Protein AF-A0A2D8GJC0-F1 (afdb_monomer_lite)

Structure (mmCIF, N/CA/C/O backbone):
data_AF-A0A2D8GJC0-F1
#
_entry.id   AF-A0A2D8GJC0-F1
#
loop_
_atom_site.group_PDB
_atom_site.id
_atom_site.type_symbol
_atom_site.label_atom_id
_atom_site.label_alt_id
_atom_site.label_comp_id
_atom_site.label_asym_id
_atom_site.label_entity_id
_atom_site.label_seq_id
_atom_site.pdbx_PDB_ins_code
_atom_site.Cartn_x
_atom_site.Cartn_y
_atom_site.Cartn_z
_atom_site.occupancy
_atom_site.B_iso_or_equiv
_atom_site.auth_seq_id
_atom_site.auth_comp_id
_atom_site.auth_asym_id
_atom_site.auth_atom_id
_atom_site.pdbx_PDB_model_num
ATOM 1 N N . MET A 1 1 ? -4.972 2.793 -33.171 1.00 40.06 1 MET A N 1
ATOM 2 C CA . MET A 1 1 ? -5.356 3.344 -31.845 1.00 40.06 1 MET A CA 1
ATOM 3 C C . MET A 1 1 ? -4.106 3.790 -31.090 1.00 40.06 1 MET A C 1
ATOM 5 O O . MET A 1 1 ? -3.224 2.966 -30.880 1.00 40.06 1 MET A O 1
ATOM 9 N N . LYS A 1 2 ? -3.991 5.066 -30.688 1.00 40.25 2 LYS A N 1
ATOM 10 C CA . LYS A 1 2 ? -2.897 5.517 -29.802 1.00 40.25 2 LYS A CA 1
ATOM 11 C C . LYS A 1 2 ? -3.059 4.835 -28.435 1.00 40.25 2 LYS A C 1
ATOM 13 O O . LYS A 1 2 ? -4.136 4.920 -27.847 1.00 40.25 2 LYS A O 1
ATOM 18 N N . LYS A 1 3 ? -2.021 4.155 -27.929 1.00 44.84 3 LYS A N 1
ATOM 19 C CA . LYS A 1 3 ? -2.016 3.604 -26.560 1.00 44.84 3 LYS A CA 1
ATOM 20 C C . LYS A 1 3 ? -2.229 4.764 -25.582 1.00 44.84 3 LYS A C 1
ATOM 22 O O . LYS A 1 3 ? -1.393 5.658 -25.491 1.00 44.84 3 LYS A O 1
ATOM 27 N N . LYS A 1 4 ? -3.370 4.781 -24.890 1.00 43.91 4 LYS A N 1
ATOM 28 C CA . LYS A 1 4 ? -3.703 5.808 -23.897 1.00 43.91 4 LYS A CA 1
ATOM 29 C C . LYS A 1 4 ? -2.938 5.483 -22.613 1.00 43.91 4 LYS A C 1
ATOM 31 O O . LYS A 1 4 ? -3.395 4.697 -21.788 1.00 43.91 4 LYS A O 1
ATOM 36 N N . TYR A 1 5 ? -1.723 6.010 -22.501 1.00 49.75 5 TYR A N 1
ATOM 37 C CA . TYR A 1 5 ? -0.925 5.885 -21.285 1.00 49.75 5 TYR A CA 1
ATOM 38 C C . TYR A 1 5 ? -1.593 6.676 -20.162 1.00 49.75 5 TYR A C 1
ATOM 40 O O . TYR A 1 5 ? -2.089 7.778 -20.388 1.00 49.75 5 TYR A O 1
ATOM 48 N N . TYR A 1 6 ? -1.601 6.128 -18.946 1.00 55.25 6 TYR A N 1
ATOM 49 C CA . TYR A 1 6 ? -2.138 6.863 -17.793 1.00 55.25 6 TYR A CA 1
ATOM 50 C C . TYR A 1 6 ? -1.208 8.009 -17.365 1.00 55.25 6 TYR A C 1
ATOM 52 O O . TYR A 1 6 ? -1.597 8.844 -16.553 1.00 55.25 6 TYR A O 1
ATOM 60 N N . ARG A 1 7 ? 0.024 8.032 -17.890 1.00 60.84 7 ARG A N 1
ATOM 61 C CA . ARG A 1 7 ? 1.057 9.008 -17.567 1.00 60.84 7 ARG A CA 1
ATOM 62 C C . ARG A 1 7 ? 1.860 9.379 -18.808 1.00 60.84 7 ARG A C 1
ATOM 64 O O . ARG A 1 7 ? 2.345 8.496 -19.515 1.00 60.84 7 ARG A O 1
ATOM 71 N N . THR A 1 8 ? 1.982 10.680 -19.050 1.00 52.03 8 THR A N 1
ATOM 72 C CA . THR A 1 8 ? 2.734 11.277 -20.165 1.00 52.03 8 THR A CA 1
ATOM 73 C C . THR A 1 8 ? 4.155 11.689 -19.769 1.00 52.03 8 THR A C 1
ATOM 75 O O . THR A 1 8 ? 5.052 11.486 -20.576 1.00 52.03 8 THR A O 1
ATOM 78 N N . ASN A 1 9 ? 4.385 12.150 -18.527 1.00 55.62 9 ASN A N 1
ATOM 79 C CA . ASN A 1 9 ? 5.709 12.541 -18.009 1.00 55.62 9 ASN A CA 1
ATOM 80 C C . ASN A 1 9 ? 6.071 11.782 -16.719 1.00 55.62 9 ASN A C 1
ATOM 82 O O . ASN A 1 9 ? 5.264 11.708 -15.790 1.00 55.62 9 ASN A O 1
ATOM 86 N N . ASN A 1 10 ? 7.291 11.239 -16.640 1.00 63.00 10 ASN A N 1
ATOM 87 C CA . ASN A 1 10 ? 7.802 10.459 -15.501 1.00 63.00 10 ASN A CA 1
ATOM 88 C C . ASN A 1 10 ? 8.470 11.337 -14.431 1.00 63.00 10 ASN A C 1
ATOM 90 O O . ASN A 1 10 ? 9.599 11.078 -14.033 1.00 63.00 10 ASN A O 1
ATOM 94 N N . ASP A 1 11 ? 7.768 12.364 -13.955 1.00 74.81 11 ASP A N 1
ATOM 95 C CA . ASP A 1 11 ? 8.269 13.192 -12.856 1.00 74.81 11 ASP A CA 1
ATOM 96 C C . ASP A 1 11 ? 7.907 12.563 -11.498 1.00 74.81 11 ASP A C 1
ATOM 98 O O . ASP A 1 11 ? 6.738 12.539 -11.100 1.00 74.81 11 ASP A O 1
ATOM 102 N N . PHE A 1 12 ? 8.894 11.942 -10.851 1.00 84.19 12 PHE A N 1
ATOM 103 C CA . PHE A 1 12 ? 8.774 11.306 -9.536 1.00 84.19 12 PHE A CA 1
ATOM 104 C C . PHE A 1 12 ? 9.414 12.137 -8.415 1.00 84.19 12 PHE A C 1
ATOM 106 O O . PHE A 1 12 ? 9.527 11.639 -7.299 1.00 84.19 12 PHE A O 1
ATOM 113 N N . GLU A 1 13 ? 9.812 13.387 -8.672 1.00 80.44 13 GLU A N 1
ATOM 114 C CA . GLU A 1 13 ? 10.638 14.177 -7.745 1.00 80.44 13 GLU A CA 1
ATOM 115 C C . GLU A 1 13 ? 10.008 14.377 -6.358 1.00 80.44 13 GLU A C 1
ATOM 117 O O . GLU A 1 13 ? 10.714 14.509 -5.360 1.00 80.44 13 GLU A O 1
ATOM 122 N N . ASN A 1 14 ? 8.676 14.357 -6.278 1.00 82.94 14 ASN A N 1
ATOM 123 C CA . ASN A 1 14 ? 7.926 14.537 -5.031 1.00 82.94 14 ASN A CA 1
ATOM 124 C C . ASN A 1 14 ? 7.599 13.224 -4.296 1.00 82.94 14 ASN A C 1
ATOM 126 O O . ASN A 1 14 ? 6.934 13.242 -3.255 1.00 82.94 14 ASN A O 1
ATOM 130 N N . TYR A 1 15 ? 8.029 12.083 -4.840 1.00 89.31 15 TYR A N 1
ATOM 131 C CA . TYR A 1 15 ? 7.715 10.747 -4.344 1.00 89.31 15 TYR A CA 1
ATOM 132 C C . TYR A 1 15 ? 9.002 10.016 -3.970 1.00 89.31 15 TYR A C 1
ATOM 134 O O . TYR A 1 15 ? 9.426 9.107 -4.675 1.00 89.31 15 TYR A O 1
ATOM 142 N N . TRP A 1 16 ? 9.613 10.384 -2.840 1.00 89.19 16 TRP A N 1
ATOM 143 C CA . TRP A 1 16 ? 10.882 9.804 -2.364 1.00 89.19 16 TRP A CA 1
ATOM 144 C C . TRP A 1 16 ? 10.888 8.265 -2.270 1.00 89.19 16 TRP A C 1
ATOM 146 O O . TRP A 1 16 ? 11.943 7.635 -2.344 1.00 89.19 16 TRP A O 1
ATOM 156 N N . TRP A 1 17 ? 9.715 7.637 -2.138 1.00 92.75 17 TRP A N 1
ATOM 157 C CA . TRP A 1 17 ? 9.557 6.179 -2.150 1.00 92.75 17 TRP A CA 1
ATOM 158 C C . TRP A 1 17 ? 9.660 5.562 -3.553 1.00 92.75 17 TRP A C 1
ATOM 160 O O . TRP A 1 17 ? 9.493 4.356 -3.705 1.00 92.75 17 TRP A O 1
ATOM 170 N N . ILE A 1 18 ? 9.888 6.367 -4.587 1.00 92.44 18 ILE A N 1
ATOM 171 C CA . ILE A 1 18 ? 10.177 5.930 -5.948 1.00 92.44 18 ILE A CA 1
ATOM 172 C C . ILE A 1 18 ? 11.592 6.395 -6.268 1.00 92.44 18 ILE A C 1
ATOM 174 O O . ILE A 1 18 ? 11.823 7.566 -6.550 1.00 92.44 18 ILE A O 1
ATOM 178 N N . ASN A 1 19 ? 12.553 5.481 -6.191 1.00 90.12 19 ASN A N 1
ATOM 179 C CA . ASN A 1 19 ? 13.972 5.822 -6.274 1.00 90.12 19 ASN A CA 1
ATOM 180 C C . ASN A 1 19 ? 14.787 4.707 -6.951 1.00 90.12 19 ASN A C 1
ATOM 182 O O . ASN A 1 19 ? 14.247 3.685 -7.371 1.00 90.12 19 ASN A O 1
ATOM 186 N N . SER A 1 20 ? 16.088 4.921 -7.135 1.00 89.00 20 SER A N 1
ATOM 187 C CA . SER A 1 20 ? 16.983 3.983 -7.825 1.00 89.00 20 SER A CA 1
ATOM 188 C C . SER A 1 20 ? 17.596 2.909 -6.919 1.00 89.00 20 SER A C 1
ATOM 190 O O . SER A 1 20 ? 18.406 2.119 -7.401 1.00 89.00 20 SER A O 1
ATOM 192 N N . SER A 1 21 ? 17.227 2.851 -5.639 1.00 85.56 21 SER A N 1
ATOM 193 C CA . SER A 1 21 ? 17.823 1.927 -4.673 1.00 85.56 21 SER A CA 1
ATOM 194 C C . SER A 1 21 ? 17.468 0.467 -4.960 1.00 85.56 21 SER A C 1
ATOM 196 O O . SER A 1 21 ? 16.425 0.143 -5.546 1.00 85.56 21 SER A O 1
ATOM 198 N N . LEU A 1 22 ? 18.347 -0.431 -4.509 1.00 82.69 22 LEU A N 1
ATOM 199 C CA . 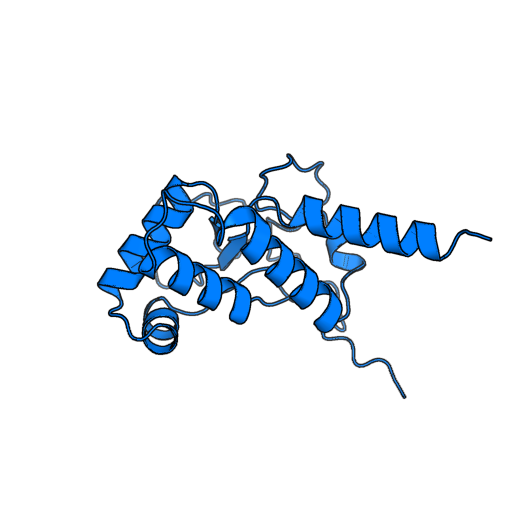LEU A 1 22 ? 18.033 -1.850 -4.391 1.00 82.69 22 LEU A CA 1
ATOM 200 C C . LEU A 1 22 ? 17.022 -2.029 -3.259 1.00 82.69 22 LEU A C 1
ATOM 202 O O . LEU A 1 22 ? 17.232 -1.556 -2.146 1.00 82.69 22 LEU A O 1
ATOM 206 N N . MET A 1 23 ? 15.912 -2.691 -3.571 1.00 82.81 23 MET A N 1
ATOM 207 C CA . MET A 1 23 ? 14.786 -2.809 -2.653 1.00 82.81 23 MET A CA 1
ATOM 208 C C . MET A 1 23 ? 14.795 -4.161 -1.957 1.00 82.81 23 MET A C 1
ATOM 210 O O . MET A 1 23 ? 14.847 -5.202 -2.616 1.00 82.81 23 MET A O 1
ATOM 214 N N . GLU A 1 24 ? 14.646 -4.143 -0.636 1.00 86.44 24 GLU A N 1
ATOM 215 C CA . GLU A 1 24 ? 14.290 -5.336 0.126 1.00 86.44 24 GLU A CA 1
ATOM 216 C C . GLU A 1 24 ? 12.927 -5.888 -0.319 1.00 86.44 24 GLU A C 1
ATOM 218 O O . GLU A 1 24 ? 12.052 -5.162 -0.802 1.00 86.44 24 GLU A O 1
ATOM 223 N N . ILE A 1 25 ? 12.724 -7.189 -0.113 1.00 84.69 25 ILE A N 1
ATOM 224 C CA . ILE A 1 25 ? 11.524 -7.923 -0.544 1.00 84.69 25 ILE A CA 1
ATOM 225 C C . ILE A 1 25 ? 10.229 -7.325 0.025 1.00 84.69 25 ILE A C 1
ATOM 227 O O . ILE A 1 25 ? 9.211 -7.295 -0.664 1.00 84.69 25 ILE A O 1
ATOM 231 N N . SER A 1 26 ? 10.251 -6.854 1.270 1.00 88.75 26 SER A N 1
ATOM 232 C CA . SER A 1 26 ? 9.105 -6.257 1.966 1.00 88.75 26 SER A CA 1
ATOM 233 C C . SER A 1 26 ? 9.026 -4.736 1.814 1.00 88.75 26 SER A C 1
ATOM 235 O O . SER A 1 26 ? 8.092 -4.130 2.337 1.00 88.75 26 SER A O 1
ATOM 237 N N . SER A 1 27 ? 9.956 -4.105 1.087 1.00 90.88 27 SER A N 1
ATOM 238 C CA . SER A 1 27 ? 10.026 -2.645 0.995 1.00 90.88 27 SER A CA 1
ATOM 239 C C . SER A 1 27 ? 8.727 -2.041 0.434 1.00 90.88 27 SER A C 1
ATOM 241 O O . SER A 1 27 ? 8.175 -2.565 -0.542 1.00 90.88 27 SER A O 1
ATOM 243 N N . PRO A 1 28 ? 8.214 -0.940 1.016 1.00 91.88 28 PRO A N 1
ATOM 244 C CA . PRO A 1 28 ? 7.103 -0.179 0.443 1.00 91.88 28 PRO A CA 1
ATOM 245 C C . PRO A 1 28 ? 7.525 0.678 -0.760 1.00 91.88 28 PRO A C 1
ATOM 247 O O . PRO A 1 28 ? 6.669 1.244 -1.441 1.00 91.88 28 PRO A O 1
ATOM 250 N N . GLU A 1 29 ? 8.829 0.816 -0.993 1.00 94.25 29 GLU A N 1
ATOM 251 C CA . GLU A 1 29 ? 9.398 1.647 -2.046 1.00 94.25 29 GLU A CA 1
ATOM 252 C C . GLU A 1 29 ? 9.406 0.912 -3.395 1.00 94.25 29 GLU A C 1
ATOM 254 O O . GLU A 1 29 ? 9.444 -0.318 -3.467 1.00 94.25 29 GLU A O 1
ATOM 259 N N . ILE A 1 30 ? 9.371 1.675 -4.486 1.00 94.62 30 ILE A N 1
ATOM 260 C CA . ILE A 1 30 ? 9.357 1.180 -5.863 1.00 94.62 30 ILE A CA 1
ATOM 261 C C . ILE A 1 30 ? 10.644 1.604 -6.557 1.00 94.62 30 ILE A C 1
ATOM 263 O O . ILE A 1 30 ? 11.010 2.778 -6.550 1.00 94.62 30 ILE A O 1
ATOM 267 N N . ASN A 1 31 ? 11.318 0.662 -7.213 1.00 94.19 31 ASN A N 1
ATOM 268 C CA . ASN A 1 31 ? 12.477 1.008 -8.016 1.00 94.19 31 ASN A CA 1
ATOM 269 C C . ASN A 1 31 ? 12.038 1.793 -9.267 1.00 94.19 31 ASN A C 1
ATOM 271 O O . ASN A 1 31 ? 11.104 1.401 -9.971 1.00 94.19 31 ASN A O 1
ATOM 275 N N . ILE A 1 32 ? 12.730 2.885 -9.587 1.00 92.25 32 ILE A N 1
ATOM 276 C CA . ILE A 1 32 ? 12.370 3.773 -10.699 1.00 92.25 32 ILE A CA 1
ATOM 277 C C . ILE A 1 32 ? 12.367 3.051 -12.057 1.00 92.25 32 ILE A C 1
ATOM 279 O O . ILE A 1 32 ? 11.517 3.326 -12.906 1.00 92.25 32 ILE A O 1
ATOM 283 N N . SER A 1 33 ? 13.253 2.068 -12.260 1.00 91.69 33 SER A N 1
ATOM 284 C CA . SER A 1 33 ? 13.282 1.259 -13.487 1.00 91.69 33 SER A CA 1
ATOM 285 C C . SER A 1 33 ? 12.021 0.397 -13.635 1.00 91.69 33 SER A C 1
ATOM 287 O O . SER A 1 33 ? 11.472 0.280 -14.733 1.00 91.69 33 SER A O 1
ATOM 289 N N . VAL A 1 34 ? 11.506 -0.131 -12.519 1.00 93.19 34 VAL A N 1
ATOM 290 C CA . VAL A 1 34 ? 10.243 -0.878 -12.453 1.00 93.19 34 VAL A CA 1
ATOM 291 C C . VAL A 1 34 ? 9.072 0.064 -12.711 1.00 93.19 34 VAL A C 1
ATOM 293 O O . VAL A 1 34 ? 8.240 -0.213 -13.578 1.00 93.19 34 VAL A O 1
ATOM 296 N N . ALA A 1 35 ? 9.035 1.213 -12.032 1.00 92.56 35 ALA A N 1
ATOM 297 C CA . ALA A 1 35 ? 7.979 2.209 -12.198 1.0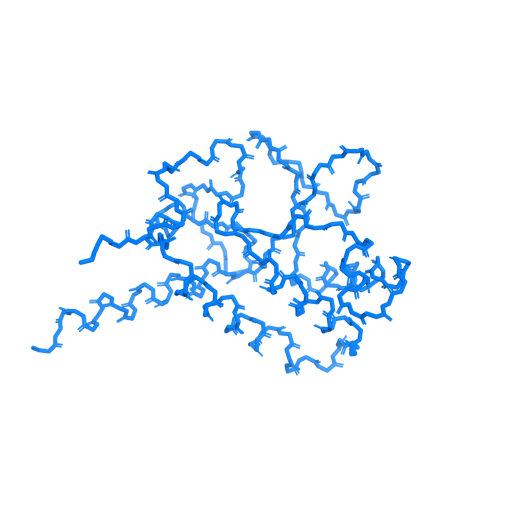0 92.56 35 ALA A CA 1
ATOM 298 C C . ALA A 1 35 ? 7.836 2.657 -13.665 1.00 92.56 35 ALA A C 1
ATOM 300 O O . ALA A 1 35 ? 6.729 2.704 -14.205 1.00 92.56 35 ALA A O 1
ATOM 301 N N . ASN A 1 36 ? 8.962 2.894 -14.343 1.00 90.88 36 ASN A N 1
ATOM 302 C CA . ASN A 1 36 ? 9.012 3.322 -15.742 1.00 90.88 36 ASN A CA 1
ATOM 303 C C . ASN A 1 36 ? 8.448 2.298 -16.743 1.00 90.88 36 ASN A C 1
ATOM 305 O O . ASN A 1 36 ? 8.010 2.699 -17.830 1.00 90.88 36 ASN A O 1
ATOM 309 N N . LYS A 1 37 ? 8.441 1.000 -16.402 1.00 90.94 37 LYS A N 1
ATOM 310 C CA . LYS A 1 37 ? 7.877 -0.074 -17.241 1.00 90.94 37 LYS A CA 1
ATOM 311 C C . LYS A 1 37 ? 6.352 -0.183 -17.112 1.00 90.94 37 LYS A C 1
ATOM 313 O O . LYS A 1 37 ? 5.676 -0.565 -18.068 1.00 90.94 37 LYS A O 1
ATOM 318 N N . PHE A 1 38 ? 5.774 0.231 -15.988 1.00 89.19 38 PHE A N 1
ATOM 319 C CA . PHE A 1 38 ? 4.327 0.216 -15.775 1.00 89.19 38 PHE A CA 1
ATOM 320 C C . PHE A 1 38 ? 3.679 1.528 -16.226 1.00 89.19 38 PHE A C 1
ATOM 322 O O . PHE A 1 38 ? 3.243 2.305 -15.395 1.00 89.19 38 PHE A O 1
ATOM 329 N N . ARG A 1 39 ? 3.565 1.779 -17.542 1.00 83.00 39 ARG A N 1
ATOM 330 C CA . ARG A 1 39 ? 2.901 2.991 -18.104 1.00 83.00 39 ARG A CA 1
ATOM 331 C C . ARG A 1 39 ? 1.409 2.832 -18.420 1.00 83.00 39 ARG A C 1
ATOM 333 O O . ARG A 1 39 ? 0.735 3.796 -18.782 1.00 83.00 39 ARG A O 1
ATOM 340 N N . SER A 1 40 ? 0.893 1.608 -18.320 1.00 84.88 40 SER A N 1
ATOM 341 C CA . SER A 1 40 ? -0.521 1.281 -18.543 1.00 84.88 40 SER A CA 1
ATOM 342 C C . SER A 1 40 ? -1.192 0.916 -17.222 1.00 84.88 40 SER A C 1
ATOM 344 O O . SER A 1 40 ? -0.605 0.202 -16.412 1.00 84.88 40 SER A O 1
ATOM 346 N N . TYR A 1 41 ? -2.420 1.400 -17.007 1.00 84.50 41 TYR A N 1
ATOM 347 C CA . TYR A 1 41 ? -3.105 1.230 -15.723 1.00 84.50 41 TYR A CA 1
ATOM 348 C C . TYR A 1 41 ? -3.543 -0.219 -15.490 1.00 84.50 41 TYR A C 1
ATOM 350 O O . TYR A 1 41 ? -3.366 -0.732 -14.393 1.00 84.50 41 TYR A O 1
ATOM 358 N N . GLY A 1 42 ? -4.043 -0.900 -16.529 1.00 90.62 42 GLY A N 1
ATOM 359 C CA . GLY A 1 42 ? -4.524 -2.284 -16.438 1.00 90.62 42 GLY A CA 1
ATOM 360 C C . GLY A 1 42 ? -3.493 -3.261 -15.852 1.00 90.62 42 GLY A C 1
ATOM 361 O O . GLY A 1 42 ? -3.784 -3.876 -14.828 1.00 90.62 42 GLY A O 1
ATOM 362 N N . PRO A 1 43 ? -2.275 -3.364 -16.422 1.00 92.19 43 PRO A N 1
ATOM 363 C CA . PRO A 1 43 ? -1.229 -4.237 -15.885 1.00 92.19 43 PRO A CA 1
ATOM 364 C C . PRO A 1 43 ? -0.836 -3.900 -14.444 1.00 92.19 43 PRO A C 1
ATOM 366 O O . PRO A 1 43 ? -0.756 -4.793 -13.608 1.00 92.19 43 PRO A O 1
ATOM 369 N N . LEU A 1 44 ? -0.664 -2.611 -14.124 1.00 94.31 44 LEU A N 1
ATOM 370 C CA . LEU A 1 44 ? -0.352 -2.184 -12.757 1.00 94.31 44 LEU A CA 1
ATOM 371 C C . LEU A 1 44 ? -1.452 -2.618 -11.782 1.00 94.31 44 LEU A C 1
ATOM 373 O O . LEU A 1 44 ? -1.181 -3.172 -10.719 1.00 94.31 44 LEU A O 1
ATOM 377 N N . LYS A 1 45 ? -2.708 -2.387 -12.164 1.00 95.50 45 LYS A N 1
ATOM 378 C CA . LYS A 1 45 ? -3.873 -2.736 -11.363 1.00 95.50 45 LYS A CA 1
ATOM 379 C C . LYS A 1 45 ? -3.984 -4.244 -11.143 1.00 95.50 45 LYS A C 1
ATOM 381 O O . LYS A 1 45 ? -4.298 -4.672 -10.035 1.00 95.50 45 LYS A O 1
ATOM 386 N N . ALA A 1 46 ? -3.684 -5.048 -12.162 1.00 96.06 46 ALA A N 1
ATOM 387 C CA . ALA A 1 46 ? -3.638 -6.501 -12.045 1.00 96.06 46 ALA A CA 1
ATOM 388 C C . ALA A 1 46 ? -2.589 -6.955 -11.014 1.00 96.06 46 ALA A C 1
ATOM 390 O O . ALA A 1 46 ? -2.901 -7.789 -10.162 1.00 96.06 46 ALA A O 1
ATOM 391 N N . SER A 1 47 ? -1.391 -6.360 -11.022 1.00 97.31 47 SER A N 1
ATOM 392 C CA . SER A 1 47 ? -0.344 -6.647 -10.031 1.00 97.31 47 SER A CA 1
ATOM 393 C C . SER A 1 47 ? -0.730 -6.211 -8.613 1.00 97.31 47 SER A C 1
ATOM 395 O O . SER A 1 47 ? -0.474 -6.944 -7.661 1.00 97.31 47 SER A O 1
ATOM 397 N N . VAL A 1 48 ? -1.403 -5.067 -8.453 1.00 98.00 48 VAL A N 1
ATOM 398 C CA . VAL A 1 48 ? -1.942 -4.617 -7.154 1.00 98.00 48 VAL A CA 1
ATOM 399 C C . VAL A 1 48 ? -2.998 -5.593 -6.625 1.00 98.00 48 VAL A C 1
ATOM 401 O O . VAL A 1 48 ? -2.990 -5.958 -5.451 1.00 98.00 48 VAL A O 1
ATOM 404 N N . TRP A 1 49 ? -3.884 -6.087 -7.490 1.00 98.06 49 TRP A N 1
ATOM 405 C CA . TRP A 1 49 ? -4.856 -7.109 -7.103 1.00 98.06 49 TRP A CA 1
ATOM 406 C C . TRP A 1 49 ? -4.209 -8.450 -6.763 1.00 98.06 49 TRP A C 1
ATOM 408 O O . TRP A 1 49 ? -4.658 -9.143 -5.848 1.00 98.06 49 TRP A O 1
ATOM 418 N N . PHE A 1 50 ? -3.153 -8.823 -7.485 1.00 97.44 50 PHE A N 1
ATOM 419 C CA . PHE A 1 50 ? -2.361 -9.999 -7.156 1.00 97.44 50 PHE A CA 1
ATOM 420 C C . PHE A 1 50 ? -1.710 -9.853 -5.776 1.00 97.44 50 PHE A C 1
ATOM 422 O O . PHE A 1 50 ? -1.843 -10.758 -4.954 1.00 97.44 50 PHE A O 1
ATOM 429 N N . TRP A 1 51 ? -1.120 -8.690 -5.478 1.00 97.56 51 TRP A N 1
ATOM 430 C CA . TRP A 1 51 ? -0.603 -8.360 -4.149 1.00 97.56 51 TRP A CA 1
ATOM 431 C C . TRP A 1 51 ? -1.668 -8.549 -3.063 1.00 97.56 51 TRP A C 1
ATOM 433 O O . TRP A 1 51 ? -1.422 -9.258 -2.091 1.00 97.56 51 TRP A O 1
ATOM 443 N N . PHE A 1 52 ? -2.876 -8.007 -3.253 1.00 98.31 52 PHE A N 1
ATOM 444 C CA . PHE A 1 52 ? -3.967 -8.129 -2.279 1.00 98.31 52 PHE A CA 1
ATOM 445 C C . PHE A 1 52 ? -4.326 -9.592 -1.990 1.00 98.31 52 PHE A C 1
ATOM 447 O O . PHE A 1 52 ? -4.407 -10.006 -0.831 1.00 98.31 52 PHE A O 1
ATOM 454 N N . ARG A 1 53 ? -4.493 -10.405 -3.038 1.00 97.00 53 ARG A N 1
ATOM 455 C CA . ARG A 1 53 ? -4.811 -11.832 -2.880 1.00 97.00 53 ARG A CA 1
ATOM 456 C C . ARG A 1 53 ? -3.713 -12.587 -2.136 1.00 97.00 53 ARG A C 1
ATOM 458 O O . ARG A 1 53 ? -4.025 -13.382 -1.257 1.00 97.00 53 ARG A O 1
ATOM 465 N N . GLN A 1 54 ? -2.451 -12.313 -2.458 1.00 95.19 54 GLN A N 1
ATOM 466 C CA . GLN A 1 54 ? -1.304 -13.013 -1.876 1.00 95.19 54 GLN A CA 1
ATOM 467 C C . GLN A 1 54 ? -0.997 -12.579 -0.440 1.00 95.19 54 GLN A C 1
ATOM 469 O O . GLN A 1 54 ? -0.661 -13.409 0.399 1.00 95.19 54 GLN A O 1
ATOM 474 N N . LYS A 1 55 ? -1.082 -11.278 -0.151 1.00 96.00 55 LYS A N 1
ATOM 475 C CA . LYS A 1 55 ? -0.608 -10.698 1.113 1.00 96.00 55 LYS A CA 1
ATOM 476 C C . LYS A 1 55 ? -1.716 -10.462 2.135 1.00 96.00 55 LYS A C 1
ATOM 478 O O . LYS A 1 55 ? -1.406 -10.307 3.312 1.00 96.00 55 LYS A O 1
ATOM 483 N N . VAL A 1 56 ? -2.985 -10.417 1.722 1.00 97.75 56 VAL A N 1
ATOM 484 C CA . VAL A 1 56 ? -4.097 -10.006 2.599 1.00 97.75 56 VAL A CA 1
ATOM 485 C C . VAL A 1 56 ? -5.183 -11.071 2.722 1.00 97.75 56 VAL A C 1
ATOM 487 O O . VAL A 1 56 ? -5.587 -11.395 3.838 1.00 97.75 56 VAL A O 1
ATOM 490 N N . VAL A 1 57 ? -5.680 -11.620 1.609 1.00 95.69 57 VAL A N 1
ATOM 491 C CA . VAL A 1 57 ? -6.889 -12.473 1.619 1.00 95.69 57 VAL A CA 1
ATOM 492 C C . VAL A 1 57 ? -6.717 -13.714 2.499 1.00 95.69 57 VAL A C 1
ATOM 494 O O . VAL A 1 57 ? -7.586 -13.993 3.329 1.00 95.69 57 VAL A O 1
ATOM 497 N N . SER A 1 58 ? -5.585 -14.406 2.371 1.00 89.38 58 SER A N 1
ATOM 498 C CA . SER A 1 58 ? -5.276 -15.651 3.089 1.00 89.38 58 SER A CA 1
ATOM 499 C C . SER A 1 58 ? -4.917 -15.459 4.567 1.00 89.38 58 SER A C 1
ATOM 501 O O . SER A 1 58 ? -4.839 -16.436 5.307 1.00 89.38 58 SER A O 1
ATOM 503 N N . ARG A 1 59 ? -4.717 -14.221 5.033 1.00 94.69 59 ARG A N 1
ATOM 504 C CA . ARG A 1 59 ? -4.291 -13.961 6.413 1.00 94.69 59 ARG A CA 1
ATOM 505 C C . ARG A 1 59 ? -5.431 -14.178 7.401 1.00 94.69 59 ARG A C 1
ATOM 507 O O . ARG A 1 59 ? -6.458 -13.502 7.329 1.00 94.69 59 ARG A O 1
ATOM 514 N N . THR A 1 60 ? -5.248 -15.100 8.338 1.00 95.38 60 THR A N 1
ATOM 515 C CA . THR A 1 60 ? -6.203 -15.380 9.424 1.00 95.38 60 THR A CA 1
ATOM 516 C C . THR A 1 60 ? -6.067 -14.402 10.588 1.00 95.38 60 THR A C 1
ATOM 518 O O . THR A 1 60 ? -7.020 -14.186 11.327 1.00 95.38 60 THR A O 1
ATOM 521 N N . ASP A 1 61 ? -4.918 -13.737 10.712 1.00 96.75 61 ASP A N 1
ATOM 522 C CA . ASP A 1 61 ? -4.639 -12.743 11.750 1.00 96.75 61 ASP A CA 1
ATOM 523 C C . ASP A 1 61 ? -5.184 -11.333 11.433 1.00 96.75 61 ASP A C 1
ATOM 525 O O . ASP A 1 61 ? -4.936 -10.383 12.183 1.00 96.75 61 ASP A O 1
ATOM 529 N N . LEU A 1 62 ? -5.925 -11.196 10.328 1.00 97.75 62 LEU A N 1
ATOM 530 C CA . LEU A 1 62 ? -6.633 -9.984 9.922 1.00 97.75 62 LEU A CA 1
ATOM 531 C C . LEU A 1 62 ? -8.144 -10.187 10.003 1.00 97.75 62 LEU A C 1
ATOM 533 O O . LEU A 1 62 ? -8.684 -11.146 9.447 1.00 97.75 62 LEU A O 1
ATOM 537 N N . ALA A 1 63 ? -8.845 -9.224 10.600 1.00 96.75 63 ALA A N 1
ATOM 538 C CA . ALA A 1 63 ? -10.300 -9.228 10.607 1.00 96.75 63 ALA A CA 1
ATOM 539 C C . ALA A 1 63 ? -10.865 -8.838 9.229 1.00 96.75 63 ALA A C 1
ATOM 541 O O . ALA A 1 63 ? -10.204 -8.170 8.429 1.00 96.75 63 ALA A O 1
ATOM 542 N N . ALA A 1 64 ? -12.137 -9.167 8.976 1.00 96.50 64 ALA A N 1
ATOM 543 C CA . ALA A 1 64 ? -12.834 -8.797 7.739 1.00 96.50 64 ALA A CA 1
ATOM 544 C C . ALA A 1 64 ? -12.756 -7.287 7.442 1.00 96.50 64 ALA A C 1
ATOM 546 O O . ALA A 1 64 ? -12.483 -6.884 6.315 1.00 96.50 64 ALA A O 1
ATOM 547 N N . ARG A 1 65 ? -12.893 -6.447 8.476 1.00 96.12 65 ARG A N 1
ATOM 548 C CA . ARG A 1 65 ? -12.710 -4.989 8.390 1.00 96.12 65 ARG A CA 1
ATOM 549 C C . ARG A 1 65 ? -11.341 -4.599 7.824 1.00 96.12 65 ARG A C 1
ATOM 551 O O . ARG A 1 65 ? -11.259 -3.694 6.996 1.00 96.12 65 ARG A O 1
ATOM 558 N N . ASP A 1 66 ? -10.277 -5.242 8.297 1.00 98.06 66 ASP A N 1
ATOM 559 C CA . ASP A 1 66 ? -8.905 -4.900 7.915 1.00 98.06 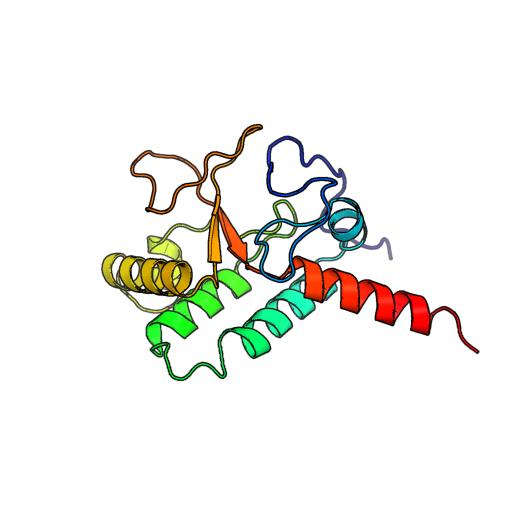66 ASP A CA 1
ATOM 560 C C . ASP A 1 66 ? -8.674 -5.276 6.443 1.00 98.06 66 ASP A C 1
ATOM 562 O O . ASP A 1 66 ? -8.143 -4.480 5.666 1.00 98.06 66 ASP A O 1
ATOM 566 N N . LYS A 1 67 ? -9.205 -6.436 6.031 1.00 98.38 67 LYS A N 1
ATOM 567 C CA . LYS A 1 67 ? -9.217 -6.889 4.633 1.00 98.38 67 LYS A CA 1
ATOM 568 C C . LYS A 1 67 ? -10.030 -5.961 3.724 1.00 98.38 67 LYS A C 1
ATOM 570 O O . LYS A 1 67 ? -9.561 -5.632 2.640 1.00 98.38 67 LYS A O 1
ATOM 575 N N . LEU A 1 68 ? -11.200 -5.487 4.161 1.00 97.94 68 LEU A N 1
ATOM 576 C CA . LEU A 1 68 ? -12.022 -4.526 3.408 1.00 97.94 68 LEU A CA 1
ATOM 577 C C . LEU A 1 68 ? -11.323 -3.172 3.233 1.00 97.94 68 LEU A C 1
ATOM 579 O O . LEU A 1 68 ? -11.371 -2.583 2.154 1.00 97.94 68 LEU A O 1
ATOM 583 N N . CYS A 1 69 ? -10.627 -2.682 4.262 1.00 97.94 69 CYS A N 1
ATOM 584 C CA . CYS A 1 69 ? -9.844 -1.452 4.140 1.00 97.94 69 CYS A CA 1
ATOM 585 C C . CYS A 1 69 ? -8.668 -1.634 3.170 1.00 97.94 69 CYS A C 1
ATOM 587 O O . CYS A 1 69 ? -8.440 -0.771 2.325 1.00 97.94 69 CYS A O 1
ATOM 589 N N . ALA A 1 70 ? -7.962 -2.767 3.228 1.00 98.25 70 ALA A N 1
ATOM 590 C CA . ALA A 1 70 ? -6.909 -3.092 2.266 1.00 98.25 70 ALA A CA 1
ATOM 591 C C . ALA A 1 70 ? -7.447 -3.231 0.829 1.00 98.25 70 ALA A C 1
ATOM 593 O O . ALA A 1 70 ? -6.810 -2.749 -0.108 1.00 98.25 70 ALA A O 1
ATOM 594 N N . TRP A 1 71 ? -8.636 -3.821 0.656 1.00 98.38 71 TRP A N 1
ATOM 595 C CA . TRP A 1 71 ? -9.346 -3.869 -0.624 1.00 98.38 71 TRP A CA 1
ATOM 596 C C . TRP A 1 71 ? -9.602 -2.458 -1.158 1.00 98.38 71 TRP A C 1
ATOM 598 O O . TRP A 1 71 ? -9.246 -2.176 -2.297 1.00 98.38 71 TRP A O 1
ATOM 608 N N . ALA A 1 72 ? -10.120 -1.544 -0.331 1.00 98.25 72 ALA A N 1
ATOM 609 C CA . ALA A 1 72 ? -10.386 -0.165 -0.743 1.00 98.25 72 ALA A CA 1
ATOM 610 C C . ALA A 1 72 ? -9.095 0.583 -1.125 1.00 98.25 72 ALA A C 1
ATOM 612 O O . ALA A 1 72 ? -9.075 1.317 -2.112 1.00 98.25 72 ALA A O 1
ATOM 613 N N . ILE A 1 73 ? -7.995 0.358 -0.395 1.00 98.06 73 ILE A N 1
ATOM 614 C CA . ILE A 1 73 ? -6.676 0.907 -0.745 1.00 98.06 73 ILE A CA 1
ATOM 615 C C . ILE A 1 73 ? -6.236 0.400 -2.119 1.00 98.06 73 ILE A C 1
ATOM 617 O O . ILE A 1 73 ? -5.892 1.207 -2.978 1.00 98.06 73 ILE A O 1
ATOM 621 N N . CYS A 1 74 ? -6.276 -0.914 -2.348 1.00 98.12 74 CYS A N 1
ATOM 622 C CA . CYS A 1 74 ? -5.909 -1.519 -3.630 1.00 98.12 74 CYS A CA 1
ATOM 623 C C . CYS A 1 74 ? -6.830 -1.038 -4.758 1.00 98.12 74 CYS A C 1
ATOM 625 O O . CYS A 1 74 ? -6.393 -0.803 -5.891 1.00 98.12 74 CYS A O 1
ATOM 627 N N . GLU A 1 75 ? -8.110 -0.830 -4.446 1.00 97.75 75 GLU A N 1
ATOM 628 C CA . GLU A 1 75 ? -9.087 -0.379 -5.419 1.00 97.75 75 GLU A CA 1
ATOM 629 C C . GLU A 1 75 ? -8.829 1.067 -5.870 1.00 97.75 75 GLU A C 1
ATOM 631 O O . GLU A 1 75 ? -8.990 1.425 -7.035 1.00 97.75 75 GLU A O 1
ATOM 636 N N . ARG A 1 76 ? -8.319 1.899 -4.970 1.00 96.38 76 ARG A N 1
ATOM 637 C CA . ARG A 1 76 ? -8.053 3.314 -5.236 1.00 96.38 76 ARG A CA 1
ATOM 638 C C . ARG A 1 76 ? -6.601 3.618 -5.598 1.00 96.38 76 ARG A C 1
ATOM 640 O O . ARG A 1 76 ? -6.223 4.784 -5.702 1.00 96.38 76 ARG A O 1
ATOM 647 N N . PHE A 1 77 ? -5.806 2.578 -5.837 1.00 96.69 77 PHE A N 1
ATOM 648 C CA . PHE A 1 77 ? -4.383 2.695 -6.124 1.00 96.69 77 PHE A CA 1
ATOM 649 C C . PHE A 1 77 ? -4.105 3.486 -7.407 1.00 96.69 77 PHE A C 1
ATOM 651 O O . PHE A 1 77 ? -4.706 3.234 -8.459 1.00 96.69 77 PHE A O 1
ATOM 658 N N . LYS A 1 78 ? -3.165 4.433 -7.323 1.00 92.50 78 LYS A N 1
ATOM 659 C CA . LYS A 1 78 ? -2.822 5.372 -8.396 1.00 92.50 78 LYS A CA 1
ATOM 660 C C . LYS A 1 78 ? -1.402 5.139 -8.887 1.00 92.50 78 LYS A C 1
ATOM 662 O O . LYS A 1 78 ? -0.448 5.220 -8.119 1.00 92.50 78 LYS A O 1
ATOM 667 N N . GLY A 1 79 ? -1.250 4.927 -10.196 1.00 91.19 79 GLY A N 1
ATOM 668 C CA . GLY A 1 79 ? 0.064 4.727 -10.820 1.00 91.19 79 GLY A CA 1
ATOM 669 C C . GLY A 1 79 ? 0.942 5.978 -10.871 1.00 91.19 79 GLY A C 1
ATOM 670 O O . GLY A 1 79 ? 2.156 5.861 -10.960 1.00 91.19 79 GLY A O 1
ATOM 671 N N . GLN A 1 80 ? 0.364 7.181 -10.771 1.00 89.56 80 GLN A N 1
ATOM 672 C CA . GLN A 1 80 ? 1.149 8.423 -10.739 1.00 89.56 80 GLN A CA 1
ATOM 673 C C . GLN A 1 80 ? 2.149 8.435 -9.573 1.00 89.56 80 GLN A C 1
ATOM 675 O O . GLN A 1 80 ? 3.303 8.814 -9.750 1.00 89.56 80 GLN A O 1
ATOM 680 N N . SER A 1 81 ? 1.713 7.973 -8.405 1.00 91.38 81 SER A N 1
ATOM 681 C CA . SER A 1 81 ? 2.478 8.018 -7.161 1.00 91.38 81 SER A CA 1
ATOM 682 C C . SER A 1 81 ? 2.718 6.632 -6.563 1.00 91.38 81 SER A C 1
ATOM 684 O O . SER A 1 81 ? 3.138 6.544 -5.413 1.00 91.38 81 SER A O 1
ATOM 686 N N . PHE A 1 82 ? 2.375 5.557 -7.284 1.00 94.88 82 PHE A N 1
ATOM 687 C CA . PHE A 1 82 ? 2.390 4.168 -6.800 1.00 94.88 82 PHE A CA 1
ATOM 688 C C . PHE A 1 82 ? 1.819 4.027 -5.381 1.00 94.88 82 PHE A C 1
ATOM 690 O O . PHE A 1 82 ? 2.421 3.431 -4.492 1.00 94.88 82 PHE A O 1
ATOM 697 N N . SER A 1 83 ? 0.661 4.644 -5.155 1.00 95.44 83 SER A N 1
ATOM 698 C CA . SER A 1 83 ? 0.052 4.723 -3.829 1.00 95.44 83 SER A CA 1
ATOM 699 C C . SER A 1 83 ? -1.420 5.095 -3.891 1.00 95.44 83 SER A C 1
ATOM 701 O O . SER A 1 83 ? -1.942 5.493 -4.936 1.00 95.44 83 SER A O 1
ATOM 703 N N . THR A 1 84 ? -2.082 4.997 -2.744 1.00 96.31 84 THR A N 1
ATOM 704 C CA . THR A 1 84 ? -3.447 5.489 -2.538 1.00 96.31 84 THR A CA 1
ATOM 705 C C . THR A 1 84 ? -3.421 6.671 -1.587 1.00 96.31 84 THR A C 1
ATOM 707 O O . THR A 1 84 ? -2.795 6.589 -0.537 1.00 96.31 84 THR A O 1
ATOM 710 N N . TRP A 1 85 ? -4.113 7.759 -1.918 1.00 93.00 85 TRP A N 1
ATOM 711 C CA . TRP A 1 85 ? -4.109 8.981 -1.101 1.00 93.00 85 TRP A CA 1
ATOM 712 C C . TRP A 1 85 ? -5.498 9.430 -0.634 1.00 93.00 85 TRP A C 1
ATOM 714 O O . TRP A 1 85 ? -5.691 10.573 -0.217 1.00 93.00 85 TRP A O 1
ATOM 724 N N . ASP A 1 86 ? -6.504 8.564 -0.764 1.00 93.69 86 ASP A N 1
ATOM 725 C CA . ASP A 1 86 ? -7.871 8.870 -0.352 1.00 93.69 86 ASP A CA 1
ATOM 726 C C . ASP A 1 86 ? -7.973 9.021 1.177 1.00 93.69 86 ASP A C 1
ATOM 728 O O . ASP A 1 86 ? -7.272 8.370 1.956 1.00 93.69 86 ASP A O 1
ATOM 732 N N . SER A 1 87 ? -8.873 9.900 1.624 1.00 92.94 87 SER A N 1
ATOM 733 C CA . SER A 1 87 ? -9.070 10.145 3.054 1.00 92.94 87 SER A CA 1
ATOM 734 C C . SER A 1 87 ? -9.647 8.916 3.764 1.00 92.94 87 SER A C 1
ATOM 736 O O . SER A 1 87 ? -10.410 8.141 3.185 1.00 92.94 87 SER A O 1
ATOM 738 N N . LEU A 1 88 ? -9.375 8.783 5.067 1.00 94.12 88 LEU A N 1
ATOM 739 C CA . LEU A 1 88 ? -9.979 7.721 5.885 1.00 94.12 88 LEU A CA 1
ATOM 740 C C . LEU A 1 88 ? -11.513 7.766 5.857 1.00 94.12 88 LEU A C 1
ATOM 742 O O . LEU A 1 88 ? -12.165 6.730 5.921 1.00 94.12 88 LEU A O 1
ATOM 746 N N . THR A 1 89 ? -12.094 8.962 5.737 1.00 95.06 89 THR A N 1
ATOM 747 C CA . THR A 1 89 ? -13.542 9.141 5.585 1.00 95.06 89 THR A CA 1
ATOM 748 C C . THR A 1 89 ? -14.038 8.553 4.266 1.00 95.06 89 THR A C 1
ATOM 750 O O . THR A 1 89 ? -15.076 7.901 4.245 1.00 95.06 89 THR A O 1
ATOM 753 N N . TYR A 1 90 ? -13.300 8.748 3.171 1.00 95.88 90 TYR A N 1
ATOM 754 C CA . TYR A 1 90 ? -13.657 8.182 1.872 1.00 95.88 90 TYR A CA 1
ATOM 755 C C . TYR A 1 90 ? -13.536 6.653 1.867 1.00 95.88 90 TYR A C 1
ATOM 757 O O . TYR A 1 90 ? -14.462 5.971 1.440 1.00 95.88 90 TYR A O 1
ATOM 765 N N . ILE A 1 91 ? -12.458 6.108 2.441 1.00 96.94 91 ILE A N 1
ATOM 766 C CA . ILE A 1 91 ? -12.309 4.657 2.648 1.00 96.94 91 ILE A CA 1
ATOM 767 C C . ILE A 1 91 ? -13.458 4.110 3.512 1.00 96.94 91 ILE A C 1
ATOM 769 O O . ILE A 1 91 ? -14.001 3.045 3.225 1.00 96.94 91 ILE A O 1
ATOM 773 N N . GLY A 1 92 ? -13.880 4.858 4.535 1.00 97.12 92 GLY A N 1
ATOM 774 C CA . GLY A 1 92 ? -15.034 4.507 5.365 1.00 97.12 92 GLY A CA 1
ATOM 775 C C . GLY A 1 92 ? -16.317 4.393 4.550 1.00 97.12 92 GLY A C 1
ATOM 776 O O . GLY A 1 92 ? -17.005 3.381 4.633 1.00 97.12 92 GLY A O 1
ATOM 777 N N . LYS A 1 93 ? -16.583 5.367 3.672 1.00 97.44 93 LYS A N 1
ATOM 778 C CA . LYS A 1 93 ? -17.723 5.322 2.742 1.00 97.44 93 LYS A CA 1
ATOM 779 C C . LYS A 1 93 ? -17.656 4.117 1.797 1.00 97.44 93 LYS A C 1
ATOM 781 O O . LYS A 1 93 ? -18.669 3.460 1.606 1.00 97.44 93 LYS A O 1
ATOM 786 N N . MET A 1 94 ? -16.478 3.791 1.259 1.00 97.56 94 MET A N 1
ATOM 787 C CA . MET A 1 94 ? -16.298 2.626 0.375 1.00 97.56 94 MET A CA 1
ATOM 788 C C . MET A 1 94 ? -16.513 1.284 1.077 1.00 97.56 94 MET A C 1
ATOM 790 O O . MET A 1 94 ? -16.886 0.310 0.435 1.00 97.56 94 MET A O 1
ATOM 794 N N . THR A 1 95 ? -16.234 1.222 2.377 1.00 97.06 95 THR A N 1
ATOM 795 C CA . THR A 1 95 ? -16.290 -0.022 3.158 1.00 97.06 95 THR A CA 1
ATOM 796 C C . THR A 1 95 ? -17.536 -0.127 4.033 1.00 97.06 95 THR A C 1
ATOM 798 O O . THR A 1 95 ? -17.692 -1.123 4.732 1.00 97.06 95 THR A O 1
ATOM 801 N N . GLY A 1 96 ? -18.408 0.887 4.033 1.00 96.62 96 GLY A N 1
ATOM 802 C CA . GLY A 1 96 ? -19.567 0.948 4.925 1.00 96.62 96 GLY A CA 1
ATOM 803 C C . GLY A 1 96 ? -19.186 1.063 6.406 1.00 96.62 96 GLY A C 1
ATOM 804 O O . GLY A 1 96 ? -19.897 0.555 7.267 1.00 96.62 96 GLY A O 1
ATOM 805 N N . THR A 1 97 ? -18.048 1.690 6.729 1.00 95.62 97 THR A N 1
ATOM 806 C CA . THR A 1 97 ? -17.538 1.787 8.106 1.00 95.62 97 THR A CA 1
ATOM 807 C C . THR A 1 97 ? -17.218 3.218 8.541 1.00 95.62 97 THR A C 1
ATOM 809 O O . THR A 1 97 ? -16.980 4.118 7.736 1.00 95.62 97 THR A O 1
ATOM 812 N N . SER A 1 98 ? -17.195 3.447 9.859 1.00 96.88 98 SER A N 1
ATOM 813 C CA . SER A 1 98 ? -16.838 4.754 10.423 1.00 96.88 98 SER A CA 1
ATOM 814 C C . SER A 1 98 ? -15.352 5.085 10.228 1.00 96.88 98 SER A C 1
ATOM 816 O O . SER A 1 98 ? -14.494 4.201 10.241 1.00 96.88 98 SER A O 1
ATOM 818 N N . ARG A 1 99 ? -15.005 6.378 10.184 1.00 95.25 99 ARG A N 1
ATOM 819 C CA . ARG A 1 99 ? -13.602 6.840 10.151 1.00 95.25 99 ARG A CA 1
ATOM 820 C C . ARG A 1 99 ? -12.754 6.249 11.289 1.00 95.25 99 ARG A C 1
ATOM 822 O O . ARG A 1 99 ? -11.594 5.910 11.069 1.00 95.25 99 ARG A O 1
ATOM 829 N N . LYS A 1 100 ? -13.316 6.115 12.499 1.00 95.88 100 LYS A N 1
ATOM 830 C CA . LYS A 1 100 ? -12.629 5.526 13.667 1.00 95.88 100 LYS A CA 1
ATOM 831 C C . LYS A 1 100 ? -12.307 4.051 13.427 1.00 95.88 100 LYS A C 1
ATOM 833 O O . LYS A 1 100 ? -11.210 3.596 13.741 1.00 95.88 100 LYS A O 1
ATOM 838 N N . THR A 1 101 ? -13.250 3.327 12.832 1.00 96.19 101 THR A N 1
ATOM 839 C CA . THR A 1 101 ? -13.107 1.921 12.445 1.00 96.19 101 THR A CA 1
ATOM 840 C C . THR A 1 101 ? -12.020 1.752 11.383 1.00 96.19 101 THR A C 1
ATOM 842 O O . THR A 1 101 ? -11.128 0.925 11.563 1.00 96.19 101 THR A O 1
ATOM 845 N N . VAL A 1 102 ? -12.023 2.594 10.344 1.00 97.25 102 VAL A N 1
ATOM 846 C CA . VAL A 1 102 ? -10.961 2.617 9.325 1.00 97.25 102 VAL A CA 1
ATOM 847 C C . VAL A 1 1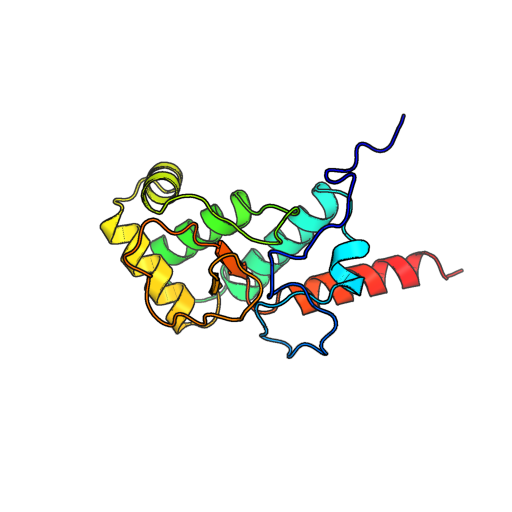02 ? -9.604 2.912 9.956 1.00 97.25 102 VAL A C 1
ATOM 849 O O . VAL A 1 102 ? -8.644 2.207 9.681 1.00 97.25 102 VAL A O 1
ATOM 852 N N . SER A 1 103 ? -9.504 3.901 10.847 1.00 95.56 103 SER A N 1
ATOM 853 C CA . SER A 1 103 ? -8.233 4.237 11.505 1.00 95.56 103 SER A CA 1
ATOM 854 C C . SER A 1 103 ? -7.621 3.043 12.245 1.00 95.56 103 SER A C 1
ATOM 856 O O . SER A 1 103 ? -6.415 2.836 12.158 1.00 95.56 103 SER A O 1
ATOM 858 N N . LYS A 1 104 ? -8.442 2.238 12.936 1.00 96.75 104 LYS A N 1
ATOM 859 C CA . LYS A 1 104 ? -7.987 1.005 13.601 1.00 96.75 104 LYS A CA 1
ATOM 860 C C . LYS A 1 104 ? -7.513 -0.047 12.596 1.00 96.75 104 LYS A C 1
ATOM 862 O O . LYS A 1 104 ? -6.496 -0.689 12.825 1.00 96.75 104 LYS A O 1
ATOM 867 N N . ALA A 1 105 ? -8.231 -0.204 11.486 1.00 97.44 105 ALA A N 1
ATOM 868 C CA . ALA A 1 105 ? -7.849 -1.127 10.423 1.00 97.44 105 ALA A CA 1
ATOM 869 C C . ALA A 1 105 ? -6.523 -0.731 9.760 1.00 97.44 105 ALA A C 1
ATOM 871 O O . ALA A 1 105 ? -5.640 -1.566 9.612 1.00 97.44 105 ALA A O 1
ATOM 872 N N . ILE A 1 106 ? -6.350 0.550 9.424 1.00 96.69 106 ILE A N 1
ATOM 873 C CA . ILE A 1 106 ? -5.095 1.085 8.879 1.00 96.69 106 ILE A CA 1
ATOM 874 C C . ILE A 1 106 ? -3.940 0.840 9.847 1.00 96.69 106 ILE A C 1
ATOM 876 O O . ILE A 1 106 ? -2.903 0.341 9.423 1.00 96.69 106 ILE A O 1
ATOM 880 N N . GLN A 1 107 ? -4.131 1.118 11.140 1.00 95.88 107 GLN A N 1
ATOM 881 C CA . GLN A 1 107 ? -3.112 0.841 12.151 1.00 95.88 107 GLN A CA 1
ATOM 882 C C . GLN A 1 107 ? -2.735 -0.646 12.176 1.00 95.88 107 GLN A C 1
ATOM 884 O O . GLN A 1 107 ? -1.554 -0.976 12.165 1.00 95.88 107 GL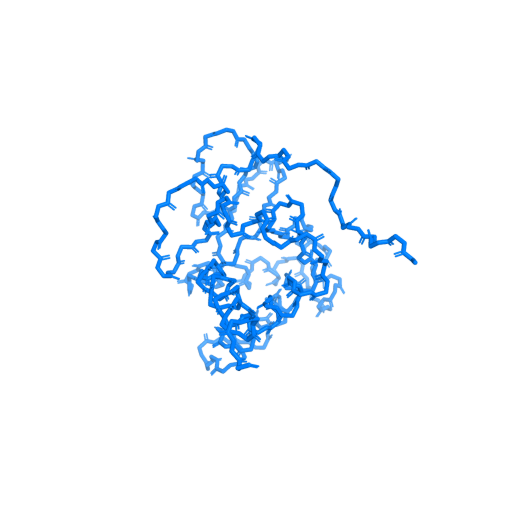N A O 1
ATOM 889 N N . LYS A 1 108 ? -3.726 -1.545 12.109 1.00 97.31 108 LYS A N 1
ATOM 890 C CA . LYS A 1 108 ? -3.476 -2.988 12.051 1.00 97.31 108 LYS A CA 1
ATOM 891 C C . LYS A 1 108 ? -2.684 -3.393 10.807 1.00 97.31 108 LYS A C 1
ATOM 893 O O . LYS A 1 108 ? -1.780 -4.214 10.901 1.00 97.31 108 LYS A O 1
ATOM 898 N N . LEU A 1 109 ? -2.994 -2.819 9.645 1.00 97.50 109 LEU A N 1
ATOM 899 C CA . LEU A 1 109 ? -2.258 -3.086 8.405 1.00 97.50 109 LEU A CA 1
ATOM 900 C C . LEU A 1 109 ? -0.805 -2.582 8.475 1.00 97.50 109 LEU A C 1
ATOM 902 O O . LEU A 1 109 ? 0.078 -3.237 7.926 1.00 97.50 109 LEU A O 1
ATOM 906 N N . ILE A 1 110 ? -0.555 -1.466 9.168 1.00 95.69 110 ILE A N 1
ATOM 907 C CA . ILE A 1 110 ? 0.798 -0.943 9.425 1.00 95.69 110 ILE A CA 1
ATOM 908 C C . ILE A 1 110 ? 1.566 -1.872 10.371 1.00 95.69 110 ILE A C 1
ATOM 910 O O . ILE A 1 110 ? 2.679 -2.273 10.054 1.00 95.69 110 ILE A O 1
ATOM 914 N N . GLU A 1 111 ? 0.963 -2.272 11.496 1.00 95.62 111 GLU A N 1
ATOM 915 C CA . GLU A 1 111 ? 1.561 -3.216 12.461 1.00 95.62 111 GLU A CA 1
ATOM 916 C C . GLU A 1 111 ? 1.938 -4.556 11.823 1.00 95.62 111 GLU A C 1
ATOM 918 O O . GLU A 1 111 ? 2.868 -5.224 12.259 1.00 95.62 111 GLU A O 1
ATOM 923 N N . LYS A 1 112 ? 1.183 -4.971 10.804 1.00 95.88 112 LYS A N 1
ATOM 924 C CA . LYS A 1 112 ? 1.414 -6.209 10.057 1.00 95.88 112 LYS A CA 1
ATOM 925 C C . LYS A 1 112 ? 2.322 -6.030 8.842 1.00 95.88 112 LYS A C 1
ATOM 927 O O . LYS A 1 112 ? 2.410 -6.965 8.044 1.00 95.88 112 LYS A O 1
ATOM 932 N N . GLU A 1 113 ? 2.939 -4.855 8.709 1.00 95.06 113 GLU A N 1
ATOM 933 C CA . GLU A 1 113 ? 3.870 -4.474 7.641 1.00 95.06 113 GLU A CA 1
ATOM 934 C C . GLU A 1 113 ? 3.291 -4.674 6.235 1.00 95.06 113 GLU A C 1
ATOM 936 O O . GLU A 1 113 ? 4.003 -4.960 5.278 1.00 95.06 113 GLU A O 1
ATOM 941 N N . LEU A 1 114 ? 1.971 -4.536 6.095 1.00 96.50 114 LEU A N 1
ATOM 942 C CA . LEU A 1 114 ? 1.289 -4.647 4.806 1.00 96.50 114 LEU A CA 1
ATOM 943 C C . LEU A 1 114 ? 1.262 -3.310 4.077 1.00 96.50 114 LEU A C 1
ATOM 945 O O . LEU A 1 114 ? 1.310 -3.272 2.848 1.00 96.50 114 LEU A O 1
ATOM 949 N N . ILE A 1 115 ? 1.178 -2.216 4.832 1.00 96.50 115 ILE A N 1
ATOM 950 C CA . ILE A 1 115 ? 1.203 -0.867 4.282 1.00 96.50 115 ILE A CA 1
ATOM 951 C C . ILE A 1 115 ? 2.120 0.040 5.091 1.00 96.50 115 ILE A C 1
ATOM 953 O O . ILE A 1 115 ? 2.301 -0.147 6.293 1.00 96.50 115 ILE A O 1
ATOM 957 N N . VAL A 1 116 ? 2.620 1.084 4.439 1.00 94.00 116 VAL A N 1
ATOM 958 C CA . VAL A 1 116 ? 3.329 2.197 5.079 1.00 94.00 116 VAL A CA 1
ATOM 959 C C . VAL A 1 116 ? 2.667 3.505 4.672 1.00 94.00 116 VAL A C 1
ATOM 961 O O . VAL A 1 116 ? 2.170 3.638 3.555 1.00 94.00 116 VAL A O 1
ATOM 964 N N . ILE A 1 117 ? 2.644 4.474 5.587 1.00 91.56 117 ILE A N 1
ATOM 965 C CA . ILE A 1 117 ? 2.193 5.831 5.285 1.00 91.56 117 ILE A CA 1
ATOM 966 C C . ILE A 1 117 ? 3.406 6.668 4.896 1.00 91.56 117 ILE A C 1
ATOM 968 O O . ILE A 1 117 ? 4.317 6.864 5.698 1.00 91.56 117 ILE A O 1
ATOM 972 N N . ALA A 1 118 ? 3.381 7.197 3.680 1.00 89.38 118 ALA A N 1
ATOM 973 C CA . ALA A 1 118 ? 4.318 8.202 3.216 1.00 89.38 118 ALA A CA 1
ATOM 974 C C . ALA A 1 118 ? 3.659 9.584 3.152 1.00 89.38 118 ALA A C 1
ATOM 976 O O . ALA A 1 118 ? 2.444 9.727 2.985 1.00 89.38 118 ALA A O 1
ATOM 977 N N . ILE A 1 119 ? 4.495 10.603 3.295 1.00 87.00 119 ILE A N 1
ATOM 978 C CA . ILE A 1 119 ? 4.172 12.010 3.074 1.00 87.00 119 ILE A CA 1
ATOM 979 C C . ILE A 1 119 ? 4.934 12.451 1.819 1.00 87.00 119 ILE A C 1
ATOM 981 O O . ILE A 1 119 ? 6.100 12.080 1.672 1.00 87.00 119 ILE A O 1
ATOM 985 N N . GLU A 1 120 ? 4.284 13.207 0.926 1.00 83.94 120 GLU A N 1
ATOM 986 C CA . GLU A 1 120 ? 4.938 13.807 -0.251 1.00 83.94 120 GLU A CA 1
ATOM 987 C C . GLU A 1 120 ? 6.096 14.730 0.166 1.00 83.94 120 GLU A C 1
ATOM 989 O O . GLU A 1 120 ? 6.027 15.420 1.186 1.00 83.94 120 GLU A O 1
ATOM 994 N N . GLY A 1 121 ? 7.161 14.746 -0.634 1.00 72.38 121 GLY A N 1
ATOM 995 C CA . GLY A 1 121 ? 8.360 15.547 -0.393 1.00 72.38 121 GLY A CA 1
ATOM 996 C C . GLY A 1 121 ? 9.627 14.871 -0.916 1.00 72.38 121 GLY A C 1
ATOM 997 O O . GLY A 1 121 ? 9.596 13.718 -1.341 1.00 72.38 121 GLY A O 1
ATOM 998 N N . LYS A 1 122 ? 10.748 15.599 -0.873 1.00 57.22 122 LYS A N 1
ATOM 999 C CA . LYS A 1 122 ? 12.058 15.099 -1.330 1.00 57.22 122 LYS A CA 1
ATOM 1000 C C . LYS A 1 122 ? 12.747 14.185 -0.315 1.00 57.22 122 LYS A C 1
ATOM 1002 O O . LYS A 1 122 ? 13.516 13.313 -0.701 1.00 57.22 122 LYS A O 1
ATOM 1007 N N . GLU A 1 123 ? 12.452 14.356 0.971 1.00 58.94 123 GLU A N 1
ATOM 1008 C CA . GLU A 1 123 ? 13.096 13.603 2.048 1.00 58.94 123 GLU A CA 1
ATOM 1009 C C . GLU A 1 123 ? 12.140 12.619 2.717 1.00 58.94 123 GLU A C 1
ATOM 1011 O O . GLU A 1 123 ? 10.964 12.910 2.965 1.00 58.94 123 GLU A O 1
ATOM 1016 N N . ARG A 1 124 ? 12.686 11.452 3.067 1.00 63.38 124 ARG A N 1
ATOM 1017 C CA . ARG A 1 124 ? 11.976 10.391 3.774 1.00 63.38 124 ARG A CA 1
ATOM 1018 C C . ARG A 1 124 ? 11.589 10.850 5.177 1.00 63.38 124 ARG A C 1
ATOM 1020 O O . ARG A 1 124 ? 12.349 10.716 6.130 1.00 63.38 124 ARG A O 1
ATOM 1027 N N . LYS A 1 125 ? 10.348 11.303 5.333 1.00 58.41 125 LYS A N 1
ATOM 1028 C CA . LYS A 1 125 ? 9.707 11.439 6.648 1.00 58.41 125 LYS A CA 1
ATOM 1029 C C . LYS A 1 125 ? 8.935 10.158 6.945 1.00 58.41 125 LYS A C 1
ATOM 1031 O O . LYS A 1 125 ? 7.768 10.019 6.585 1.00 58.41 125 LYS A O 1
ATOM 1036 N N . GLY A 1 126 ? 9.621 9.186 7.546 1.00 49.47 126 GLY A N 1
ATOM 1037 C CA . GLY A 1 126 ? 9.013 7.931 7.984 1.00 49.47 126 GLY A CA 1
ATOM 1038 C C . GLY A 1 126 ? 8.123 8.164 9.201 1.00 49.47 126 GLY A C 1
ATOM 1039 O O . GLY A 1 126 ? 8.615 8.534 10.262 1.00 49.47 126 GLY A O 1
ATOM 1040 N N . VAL A 1 127 ? 6.816 7.943 9.065 1.00 53.16 127 VAL A N 1
ATOM 1041 C CA . VAL A 1 127 ? 5.858 8.123 10.164 1.00 53.16 127 VAL A CA 1
ATOM 1042 C C . VAL A 1 127 ? 5.280 6.760 10.524 1.00 53.16 127 VAL A C 1
ATOM 1044 O O . VAL A 1 127 ? 4.505 6.180 9.768 1.00 53.16 127 VAL A O 1
ATOM 1047 N N . ARG A 1 128 ? 5.682 6.229 11.686 1.00 49.91 128 ARG A N 1
ATOM 1048 C CA . ARG A 1 128 ? 5.130 4.987 12.271 1.00 49.91 128 ARG A CA 1
ATOM 1049 C C . ARG A 1 128 ? 3.728 5.190 12.869 1.00 49.91 128 ARG A C 1
ATOM 1051 O O . ARG A 1 128 ? 3.093 4.239 13.312 1.00 49.91 128 ARG A O 1
ATOM 1058 N N . THR A 1 129 ? 3.249 6.433 12.874 1.00 53.03 129 THR A N 1
ATOM 1059 C CA . THR A 1 129 ? 1.952 6.873 13.391 1.00 53.03 129 THR A CA 1
ATOM 1060 C C . THR A 1 129 ? 1.294 7.831 12.399 1.00 53.03 129 THR A C 1
ATOM 1062 O O . THR A 1 129 ? 1.968 8.532 11.647 1.00 53.03 129 THR A O 1
ATOM 1065 N N . LEU A 1 130 ? -0.043 7.856 12.367 1.00 54.41 130 LEU A N 1
ATOM 1066 C CA . LEU A 1 130 ? -0.812 8.744 11.490 1.00 54.41 130 LEU A CA 1
ATOM 1067 C C . LEU A 1 130 ? -0.454 10.224 11.766 1.00 54.41 130 LEU A C 1
ATOM 1069 O O . LEU A 1 130 ? -0.758 10.716 12.852 1.00 54.41 130 LEU A O 1
ATOM 1073 N N . PRO A 1 131 ? 0.104 10.967 10.790 1.00 56.81 131 PRO A N 1
ATOM 1074 C CA . PRO A 1 131 ? 0.427 12.387 10.962 1.00 56.81 131 PRO A CA 1
ATOM 1075 C C . PRO A 1 131 ? -0.831 13.204 11.277 1.00 56.81 131 PRO A C 1
ATOM 1077 O O . PRO A 1 131 ? -1.858 12.995 10.629 1.00 56.81 131 PRO A O 1
ATOM 1080 N N . GLN A 1 132 ? -0.793 14.138 12.229 1.00 54.44 132 GLN A N 1
ATOM 1081 C CA . GLN A 1 132 ? -1.976 14.945 12.578 1.00 54.44 132 GLN A CA 1
ATOM 1082 C C . GLN A 1 132 ? -2.187 16.178 11.682 1.00 54.44 132 GLN A C 1
ATOM 1084 O O . GLN A 1 132 ? -3.309 16.664 11.581 1.00 54.44 132 GLN A O 1
ATOM 1089 N N . ALA A 1 133 ? -1.150 16.648 10.985 1.00 56.59 133 ALA A N 1
ATOM 1090 C CA . ALA A 1 133 ? -1.243 17.811 10.104 1.00 56.59 133 ALA A CA 1
ATOM 1091 C C . ALA A 1 133 ? -2.090 17.540 8.837 1.00 56.59 133 ALA A C 1
ATOM 1093 O O . ALA A 1 133 ? -2.234 16.385 8.417 1.00 56.59 133 ALA A O 1
ATOM 1094 N N . HIS A 1 134 ? -2.604 18.611 8.207 1.00 62.66 134 HIS A N 1
ATOM 1095 C CA . HIS A 1 134 ? -3.317 18.641 6.910 1.00 62.66 134 HIS A CA 1
ATOM 1096 C C . HIS A 1 134 ? -2.405 18.272 5.721 1.00 62.66 134 HIS A C 1
ATOM 1098 O O . HIS A 1 134 ? -2.347 18.943 4.697 1.00 62.66 134 HIS A O 1
ATOM 1104 N N . ILE A 1 135 ? -1.656 17.189 5.868 1.00 72.19 135 ILE A N 1
ATOM 1105 C CA . ILE A 1 135 ? -0.691 16.702 4.900 1.00 72.19 135 ILE A CA 1
ATOM 1106 C C . ILE A 1 135 ? -1.337 15.561 4.125 1.00 72.19 135 ILE A C 1
ATOM 1108 O O . ILE A 1 135 ? -2.005 14.690 4.696 1.00 72.19 135 ILE A O 1
ATOM 1112 N N . LYS A 1 136 ? -1.125 15.562 2.810 1.00 79.88 136 LYS A N 1
ATOM 1113 C CA . LYS A 1 136 ? -1.558 14.479 1.936 1.00 79.88 136 LYS A CA 1
ATOM 1114 C C . LYS A 1 136 ? -0.772 13.209 2.270 1.00 79.88 136 LYS A C 1
ATOM 1116 O O . LYS A 1 136 ? 0.455 13.181 2.215 1.00 79.88 136 LYS A O 1
ATOM 1121 N N . LYS A 1 137 ? -1.499 12.165 2.666 1.00 87.12 137 LYS A N 1
ATOM 1122 C CA . LYS A 1 137 ? -0.944 10.875 3.099 1.00 87.12 137 LYS A CA 1
ATOM 1123 C C . LYS A 1 137 ? -1.073 9.864 1.979 1.00 87.12 137 LYS A C 1
ATOM 1125 O O . LYS A 1 137 ? -2.118 9.796 1.339 1.00 87.12 137 LYS A O 1
ATOM 1130 N N . HIS A 1 138 ? -0.035 9.066 1.796 1.00 93.31 138 HIS A N 1
ATOM 1131 C CA . HIS A 1 138 ? 0.046 8.040 0.772 1.00 93.31 138 HIS A CA 1
ATOM 1132 C C . HIS A 1 138 ? 0.172 6.678 1.435 1.00 93.31 138 HIS A C 1
ATOM 1134 O O . HIS A 1 138 ? 1.112 6.438 2.183 1.00 93.31 138 HIS A O 1
ATOM 1140 N N . PHE A 1 139 ? -0.766 5.781 1.159 1.00 95.69 139 PHE A N 1
ATOM 1141 C CA . PHE A 1 139 ? -0.672 4.378 1.530 1.00 95.69 139 PHE A CA 1
ATOM 1142 C C . PHE A 1 139 ? 0.150 3.649 0.470 1.00 95.69 139 PHE A C 1
ATOM 1144 O O . PHE A 1 139 ? -0.277 3.526 -0.683 1.00 95.69 139 PHE A O 1
ATOM 1151 N N . LEU A 1 140 ? 1.336 3.206 0.873 1.00 96.44 140 LEU A N 1
ATOM 1152 C CA . LEU A 1 140 ? 2.246 2.385 0.084 1.00 96.44 140 LEU A CA 1
ATOM 1153 C C . LEU A 1 140 ? 1.985 0.910 0.390 1.00 96.44 140 LEU A C 1
ATOM 1155 O O . LEU A 1 140 ? 1.674 0.576 1.532 1.00 96.44 140 LEU A O 1
ATOM 1159 N N . LEU A 1 141 ? 2.124 0.036 -0.606 1.00 97.50 141 LEU A N 1
ATOM 1160 C CA . LEU A 1 141 ? 1.943 -1.409 -0.445 1.00 97.50 141 LEU A CA 1
ATOM 1161 C C . LEU A 1 141 ? 3.307 -2.092 -0.299 1.00 97.50 141 LEU A C 1
ATOM 1163 O O . LEU A 1 141 ? 4.111 -2.087 -1.233 1.00 97.50 141 LEU A O 1
ATOM 1167 N N . CYS A 1 142 ? 3.558 -2.701 0.858 1.00 96.69 142 CYS A N 1
ATOM 1168 C CA . CYS A 1 142 ? 4.833 -3.346 1.168 1.00 96.69 142 CYS A CA 1
ATOM 1169 C C . CYS A 1 142 ? 5.085 -4.573 0.282 1.00 96.69 142 CYS A C 1
ATOM 1171 O O . CYS A 1 142 ? 4.246 -5.470 0.179 1.00 96.69 142 CYS A O 1
ATOM 1173 N N . GLY A 1 143 ? 6.244 -4.626 -0.369 1.00 95.56 143 GLY A N 1
ATOM 1174 C CA . GLY A 1 143 ? 6.642 -5.703 -1.276 1.00 95.56 143 GLY A CA 1
ATOM 1175 C C . GLY A 1 143 ? 5.964 -5.680 -2.648 1.00 95.56 143 GLY A C 1
ATOM 1176 O O . GLY A 1 143 ? 6.092 -6.635 -3.417 1.00 95.56 143 GLY A O 1
ATOM 1177 N N . LEU A 1 144 ? 5.262 -4.596 -3.002 1.00 96.94 144 LEU A N 1
ATOM 1178 C CA . LEU A 1 144 ? 4.690 -4.446 -4.343 1.00 96.94 144 LEU A CA 1
ATOM 1179 C C . LEU A 1 144 ? 5.781 -4.426 -5.425 1.00 96.94 144 LEU A C 1
ATOM 1181 O O . LEU A 1 144 ? 5.597 -5.032 -6.479 1.00 96.94 144 LEU A O 1
ATOM 1185 N N . ASN A 1 145 ? 6.931 -3.794 -5.161 1.00 96.12 145 ASN A N 1
ATOM 1186 C CA . ASN A 1 145 ? 8.041 -3.724 -6.115 1.00 96.12 145 ASN A CA 1
ATOM 1187 C C . ASN A 1 145 ? 8.496 -5.107 -6.602 1.00 96.12 145 ASN A C 1
ATOM 1189 O O . ASN A 1 145 ? 8.723 -5.292 -7.795 1.00 96.12 145 ASN A O 1
ATOM 1193 N N . GLN A 1 146 ? 8.574 -6.091 -5.701 1.00 95.56 146 GLN A N 1
ATOM 1194 C CA . GLN A 1 146 ? 8.978 -7.453 -6.047 1.00 95.56 146 GLN A CA 1
ATOM 1195 C C . GLN A 1 146 ? 7.998 -8.093 -7.039 1.00 95.56 146 GLN A C 1
ATOM 1197 O O . GLN A 1 146 ? 8.420 -8.674 -8.038 1.00 95.56 146 GLN A O 1
ATOM 1202 N N . ILE A 1 147 ? 6.694 -7.951 -6.792 1.00 95.69 147 ILE A N 1
ATOM 1203 C CA . ILE A 1 147 ? 5.646 -8.474 -7.677 1.00 95.69 147 ILE A CA 1
ATOM 1204 C C . ILE A 1 147 ? 5.739 -7.807 -9.051 1.00 95.69 147 ILE A C 1
ATOM 1206 O O . ILE A 1 147 ? 5.714 -8.486 -10.074 1.00 95.69 147 ILE A O 1
ATOM 1210 N N . LEU A 1 148 ? 5.896 -6.482 -9.083 1.00 95.69 148 LEU A N 1
ATOM 1211 C CA . LEU A 1 148 ? 6.026 -5.730 -10.330 1.00 95.69 148 LEU A CA 1
ATOM 1212 C C . LEU A 1 148 ? 7.265 -6.164 -11.129 1.00 95.69 148 LEU A C 1
ATOM 1214 O O . LEU A 1 148 ? 7.168 -6.397 -12.333 1.00 95.69 148 LEU A O 1
ATOM 1218 N N . ALA A 1 149 ? 8.413 -6.325 -10.467 1.00 93.94 149 ALA A N 1
ATOM 1219 C CA . ALA A 1 149 ? 9.649 -6.790 -11.091 1.00 93.94 149 ALA A CA 1
ATOM 1220 C C . ALA A 1 149 ? 9.518 -8.218 -11.652 1.00 93.94 149 ALA A C 1
ATOM 1222 O O . ALA A 1 149 ? 9.979 -8.497 -12.758 1.00 93.94 149 ALA A O 1
ATOM 1223 N N . GLN A 1 150 ? 8.843 -9.117 -10.932 1.00 94.00 150 GLN A N 1
ATOM 1224 C CA . GLN A 1 150 ? 8.574 -10.475 -11.409 1.00 94.00 150 GLN A CA 1
ATOM 1225 C C . GLN A 1 150 ? 7.676 -10.481 -12.648 1.00 94.00 150 GLN A C 1
ATOM 1227 O O . GLN A 1 150 ? 7.968 -11.196 -13.604 1.00 94.00 150 GLN A O 1
ATOM 1232 N N . GLU A 1 151 ? 6.615 -9.674 -12.661 1.00 93.00 151 GLU A N 1
ATOM 1233 C CA . GLU A 1 151 ? 5.723 -9.553 -13.819 1.00 93.00 151 GLU A CA 1
ATOM 1234 C C . GLU A 1 151 ? 6.445 -8.980 -15.044 1.00 93.00 151 GLU A C 1
ATOM 1236 O O . GLU A 1 151 ? 6.256 -9.460 -16.162 1.00 93.00 151 GLU A O 1
ATOM 1241 N N . ILE A 1 152 ? 7.337 -8.007 -14.851 1.00 92.25 152 ILE A N 1
ATOM 1242 C CA . ILE A 1 152 ? 8.224 -7.521 -15.914 1.00 92.25 152 ILE A CA 1
ATOM 1243 C C . ILE A 1 152 ? 9.076 -8.665 -16.473 1.00 92.25 152 ILE A C 1
ATOM 1245 O O . ILE A 1 152 ? 9.083 -8.883 -17.681 1.00 92.25 152 ILE A O 1
ATOM 1249 N N . ASN A 1 153 ? 9.748 -9.424 -15.604 1.00 90.75 153 ASN A N 1
ATOM 1250 C CA . ASN A 1 153 ? 10.644 -10.501 -16.025 1.00 90.75 153 ASN A CA 1
ATOM 1251 C C . ASN A 1 153 ? 9.903 -11.628 -16.757 1.00 90.75 153 ASN A C 1
ATOM 1253 O O . ASN A 1 153 ? 10.437 -12.190 -17.708 1.00 90.75 153 ASN A O 1
ATOM 1257 N N . LYS A 1 154 ? 8.671 -11.956 -16.347 1.00 89.38 154 LYS A N 1
ATOM 1258 C CA . LYS A 1 154 ? 7.822 -12.928 -17.058 1.00 89.38 154 LYS A CA 1
ATOM 1259 C C . LYS A 1 154 ? 7.481 -12.446 -18.466 1.00 89.38 154 LYS A C 1
ATOM 1261 O O . LYS A 1 154 ? 7.643 -13.203 -19.418 1.00 89.38 154 LYS A O 1
ATOM 1266 N N . ASN A 1 155 ? 7.063 -11.188 -18.598 1.00 84.75 155 ASN A N 1
ATOM 1267 C CA . ASN A 1 155 ? 6.721 -10.597 -19.891 1.00 84.75 155 ASN A CA 1
ATOM 1268 C C . ASN A 1 155 ? 7.940 -10.463 -20.812 1.00 84.75 155 ASN A C 1
ATOM 1270 O O . ASN A 1 155 ? 7.812 -10.637 -22.019 1.00 84.75 155 ASN A O 1
ATOM 1274 N N . ASP A 1 156 ? 9.114 -10.157 -20.257 1.00 83.88 156 ASP A N 1
ATOM 1275 C CA . ASP A 1 156 ? 10.353 -10.070 -21.028 1.00 83.88 156 ASP A CA 1
ATOM 1276 C C . ASP A 1 156 ? 10.805 -11.473 -21.482 1.00 83.88 156 ASP A C 1
ATOM 1278 O O . ASP A 1 156 ? 11.164 -11.637 -22.641 1.00 83.88 156 ASP A O 1
ATOM 1282 N N . LYS A 1 157 ? 10.664 -12.518 -20.652 1.00 76.94 157 LYS A N 1
ATOM 1283 C CA . LYS A 1 157 ? 10.923 -13.915 -21.062 1.00 76.94 157 LYS A CA 1
ATOM 1284 C C . LYS A 1 157 ? 9.962 -14.419 -22.142 1.00 76.94 157 LYS A C 1
ATOM 1286 O O . LYS A 1 157 ? 10.402 -15.086 -23.067 1.00 76.94 157 LYS A O 1
ATOM 1291 N N . GLN A 1 158 ? 8.676 -14.074 -22.062 1.00 71.25 158 GLN A N 1
ATOM 1292 C CA . GLN A 1 158 ? 7.679 -14.443 -23.080 1.00 71.25 158 GLN A CA 1
ATOM 1293 C C . GLN A 1 158 ? 7.901 -13.757 -24.435 1.00 71.25 158 GLN A C 1
ATOM 1295 O O . GLN A 1 158 ? 7.385 -14.223 -25.442 1.00 71.25 158 GLN A O 1
ATOM 1300 N N . LYS A 1 159 ? 8.662 -12.657 -24.482 1.00 62.06 159 LYS A N 1
ATOM 1301 C CA . LYS A 1 159 ? 9.064 -12.007 -25.739 1.00 62.06 159 LYS A CA 1
ATOM 1302 C C . LYS A 1 159 ? 10.330 -12.601 -26.354 1.00 62.06 159 LYS A C 1
ATOM 1304 O O . LYS A 1 159 ? 10.652 -12.253 -27.483 1.00 62.06 159 LYS A O 1
ATOM 1309 N N . VAL A 1 160 ? 11.071 -13.410 -25.596 1.00 59.94 160 VAL A N 1
ATOM 1310 C CA . VAL A 1 160 ? 12.431 -13.864 -25.932 1.00 59.94 160 VAL A CA 1
ATOM 1311 C C . VAL A 1 160 ? 12.466 -15.374 -26.216 1.00 59.94 160 VAL A C 1
ATOM 1313 O O . VAL A 1 160 ? 13.539 -15.960 -26.289 1.00 59.94 160 VAL A O 1
ATOM 1316 N N . GLY A 1 161 ? 11.328 -16.035 -26.447 1.00 46.09 161 GLY A N 1
ATOM 1317 C CA . GLY A 1 161 ? 11.398 -17.376 -27.025 1.00 46.09 161 GLY A CA 1
ATOM 1318 C C . GLY A 1 161 ? 10.076 -17.999 -27.451 1.00 46.09 161 GLY A C 1
ATOM 1319 O O . GLY A 1 161 ? 9.027 -17.593 -26.944 1.00 46.09 161 GLY A O 1
ATOM 1320 N N . PRO A 1 162 ? 10.164 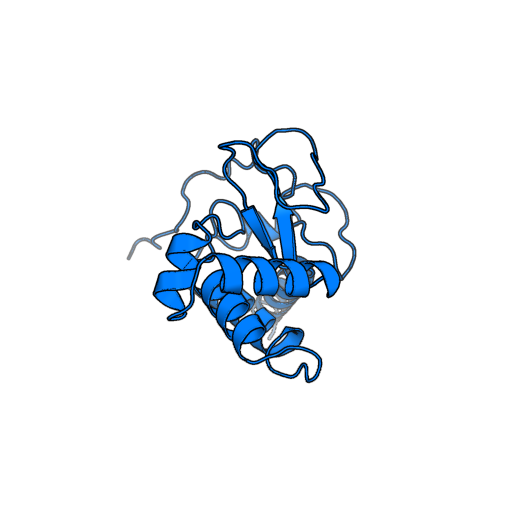-19.096 -28.224 1.00 51.44 162 PRO A N 1
ATOM 1321 C CA . PRO A 1 162 ? 10.998 -19.279 -29.422 1.00 51.44 162 PRO A CA 1
ATOM 1322 C C . PRO A 1 162 ? 10.447 -18.526 -30.648 1.00 51.44 162 PRO A C 1
ATOM 1324 O O . PRO A 1 162 ? 9.231 -18.229 -30.676 1.00 51.44 162 PRO A O 1
#

pLDDT: mean 86.26, std 15.67, range [40.06, 98.38]

Secondary structure (DSSP, 8-state):
-----S-S----TTBTTEESSPPPTT-S-EEHHHHHH--SHHHHHHHHHHHHIIIIIT-TTS-HHHHHHHHHHHHT-BTTTTBB---HHHHHHHHT--HHHHHHHHHHHHHTTSEEEEESBSS----SS---SSPPEEEEETTHHHHHHHHHHHHHHHTS--

Radius of gyration: 16.0 Å; chains: 1; bounding box: 38×38×46 Å

Foldseek 3Di:
DPPPFPDDDLDCQQQQLADCDDDDQFRLRADVVLLVVCRHPVVLLVLLVVLLVVPPPPDPVADPLLSLLSVLFSVQQDSNRRFHQDQLCVSCVSSVHDSVSSQVSVLVCLVSSQWFKAFTGNDGPGDNHDDPDPTGITIGGTSSNVSSVVVVVVVVVVVVDD

Sequence (162 aa):
MKKKYYRTNNDFENYWWINSSLMEISSPEINISVANKFRSYGPLKASVWFWFRQKVVSRTDLAARDKLCAWAICERFKGQSFSTWDSLTYIGKMTGTSRKTVSKAIQKLIEKELIVIAIEGKERKGVRTLPQAHIKKHFLLCGLNQILAQEINKNDKQKVGP